Protein AF-A0A7C2KH28-F1 (afdb_monomer_lite)

Secondary structure (DSSP, 8-state):
--HHHHHHHHHHHHHHHHHHHHHHH-TTSHHHHHHHHHHHHHHHHHHHHIIIIIHHHHHHHHTT-HHHHHHHHHHHHHHHHHHHHHHHHHHHHTT--S---

pLDDT: mean 90.71, std 11.01, range [43.69, 97.56]

Foldseek 3Di:
DDPLVVVLVVLVVVLVVLLVVLVVCDCLDPVSLVSLVVSVVSVVVSVVCCVPPPVPVQVVVCPPPVVSVVVSVVVVVVCVVVNVVSVVVNVCPNPSHDDPD

Structure (mmCIF, N/CA/C/O backbone):
data_AF-A0A7C2KH28-F1
#
_entry.id   AF-A0A7C2KH28-F1
#
loop_
_atom_site.group_PDB
_atom_site.id
_atom_site.type_symbol
_atom_site.label_atom_id
_atom_site.label_alt_id
_atom_site.label_comp_id
_atom_site.label_asym_id
_atom_site.label_entity_id
_atom_site.label_seq_id
_atom_site.pdbx_PDB_ins_code
_atom_site.Cartn_x
_atom_site.Cartn_y
_atom_site.Cartn_z
_atom_site.occupancy
_atom_site.B_iso_or_equiv
_atom_site.auth_seq_id
_atom_site.auth_comp_id
_atom_site.auth_asym_id
_atom_site.auth_atom_id
_atom_site.pdbx_PDB_model_num
ATOM 1 N N . MET A 1 1 ? 15.941 12.244 -4.152 1.00 63.81 1 MET A N 1
ATOM 2 C CA . MET A 1 1 ? 14.812 11.288 -4.181 1.00 63.81 1 MET A CA 1
ATOM 3 C C . MET A 1 1 ? 13.626 12.004 -4.815 1.00 63.81 1 MET A C 1
ATOM 5 O O . MET A 1 1 ? 13.522 13.207 -4.598 1.00 63.81 1 MET A O 1
ATOM 9 N N . SER A 1 2 ? 12.829 11.350 -5.666 1.00 89.00 2 SER A N 1
ATOM 10 C CA . SER A 1 2 ? 11.725 12.030 -6.366 1.00 89.00 2 SER A CA 1
ATOM 11 C C . SER A 1 2 ? 10.602 12.416 -5.397 1.00 89.00 2 SER A C 1
ATOM 13 O O . SER A 1 2 ? 10.487 11.843 -4.312 1.00 89.00 2 SER A O 1
ATOM 15 N N . ALA A 1 3 ? 9.776 13.389 -5.790 1.00 94.88 3 ALA A N 1
ATOM 16 C CA . ALA A 1 3 ? 8.619 13.809 -5.000 1.00 94.88 3 ALA A CA 1
ATOM 17 C C . ALA A 1 3 ? 7.654 12.639 -4.729 1.00 94.88 3 ALA A C 1
ATOM 19 O O . ALA A 1 3 ? 7.207 12.487 -3.597 1.00 94.88 3 ALA A O 1
ATOM 20 N N . LEU A 1 4 ? 7.432 11.775 -5.729 1.00 94.81 4 LEU A N 1
ATOM 21 C CA . LEU A 1 4 ? 6.629 10.554 -5.602 1.00 94.81 4 LEU A CA 1
ATOM 22 C C . LEU A 1 4 ? 7.172 9.623 -4.509 1.00 94.81 4 LEU A C 1
ATOM 24 O O . LEU A 1 4 ? 6.449 9.273 -3.587 1.00 94.81 4 LEU A O 1
ATOM 28 N N . ILE A 1 5 ? 8.467 9.288 -4.542 1.00 95.38 5 ILE A N 1
ATOM 29 C CA . ILE A 1 5 ? 9.057 8.383 -3.541 1.00 95.38 5 ILE A CA 1
ATOM 30 C C . ILE A 1 5 ? 8.987 8.981 -2.132 1.00 95.38 5 ILE A C 1
ATOM 32 O O . ILE A 1 5 ? 8.786 8.257 -1.160 1.00 95.38 5 ILE A O 1
ATOM 36 N N . ASN A 1 6 ? 9.155 10.299 -1.995 1.00 97.12 6 ASN A N 1
ATOM 37 C CA . ASN A 1 6 ? 8.998 10.948 -0.696 1.00 97.12 6 ASN A CA 1
ATOM 38 C C . ASN A 1 6 ? 7.552 10.852 -0.195 1.00 97.12 6 ASN A C 1
ATOM 40 O O . ASN A 1 6 ? 7.363 10.574 0.984 1.00 97.12 6 ASN A O 1
ATOM 44 N N . LYS A 1 7 ? 6.561 11.042 -1.073 1.00 96.75 7 LYS A N 1
ATOM 45 C CA . LYS A 1 7 ? 5.137 10.907 -0.745 1.00 96.75 7 LYS A CA 1
ATOM 46 C C . LYS A 1 7 ? 4.805 9.492 -0.263 1.00 96.75 7 LYS A C 1
ATOM 48 O O . LYS A 1 7 ? 4.366 9.347 0.872 1.00 96.75 7 LYS A O 1
ATOM 53 N N . LEU A 1 8 ? 5.139 8.470 -1.053 1.00 96.62 8 LEU A N 1
ATOM 54 C CA . LEU A 1 8 ? 4.892 7.061 -0.713 1.00 96.62 8 LEU A CA 1
ATOM 55 C C . LEU A 1 8 ? 5.536 6.671 0.631 1.00 96.62 8 LEU A C 1
ATOM 57 O O . LEU A 1 8 ? 4.934 5.989 1.454 1.00 96.62 8 LEU A O 1
ATOM 61 N N . LYS A 1 9 ? 6.738 7.185 0.926 1.00 96.50 9 LYS A N 1
ATOM 62 C CA . LYS A 1 9 ? 7.387 6.973 2.232 1.00 96.50 9 LYS A CA 1
ATOM 63 C C . LYS A 1 9 ? 6.677 7.666 3.395 1.00 96.50 9 LYS A C 1
ATOM 65 O O . LYS A 1 9 ? 6.697 7.141 4.504 1.00 96.50 9 LYS A O 1
ATOM 70 N N . GLN A 1 10 ? 6.099 8.847 3.184 1.00 97.06 10 GLN A N 1
ATOM 71 C CA . GLN A 1 10 ? 5.299 9.504 4.223 1.00 97.06 10 GLN A CA 1
ATOM 72 C C . GLN A 1 10 ? 3.992 8.748 4.478 1.00 97.06 10 GLN A C 1
ATOM 74 O O . GLN A 1 10 ? 3.565 8.643 5.623 1.00 97.06 10 GLN A O 1
ATOM 79 N N . GLU A 1 11 ? 3.395 8.163 3.442 1.00 96.81 11 GLU A N 1
ATOM 80 C CA . GLU A 1 11 ? 2.222 7.298 3.594 1.00 96.81 11 GLU A CA 1
ATOM 81 C C . GLU A 1 11 ? 2.538 6.041 4.400 1.00 96.81 11 GLU A C 1
ATOM 83 O O . GLU A 1 11 ? 1.751 5.678 5.270 1.00 96.81 11 GLU A O 1
ATOM 88 N N . HIS A 1 12 ? 3.712 5.428 4.198 1.00 96.00 12 HIS A N 1
ATOM 89 C CA . HIS A 1 12 ? 4.173 4.320 5.046 1.00 96.00 12 HIS A CA 1
ATOM 90 C C . HIS A 1 12 ? 4.229 4.723 6.518 1.00 96.00 12 HIS A C 1
ATOM 92 O O . HIS A 1 12 ? 3.702 4.008 7.366 1.00 96.00 12 HIS A O 1
ATOM 98 N N . ILE A 1 13 ? 4.832 5.876 6.824 1.00 97.31 13 ILE A N 1
ATOM 99 C CA . ILE A 1 13 ? 4.905 6.395 8.198 1.00 97.31 13 ILE A CA 1
ATOM 100 C C . ILE A 1 13 ? 3.495 6.549 8.772 1.00 97.31 13 ILE A C 1
ATOM 102 O O . ILE A 1 13 ? 3.209 6.018 9.843 1.00 97.31 13 ILE A O 1
ATOM 106 N N . HIS A 1 14 ? 2.594 7.189 8.026 1.00 96.81 14 HIS A N 1
ATOM 107 C CA . HIS A 1 14 ? 1.223 7.404 8.473 1.00 96.81 14 HIS A CA 1
ATOM 108 C C . HIS A 1 14 ? 0.451 6.093 8.697 1.00 96.81 14 HIS A C 1
ATOM 110 O O . HIS A 1 14 ? -0.318 5.967 9.655 1.00 96.81 14 HIS A O 1
ATOM 116 N N . LEU A 1 15 ? 0.666 5.096 7.836 1.00 95.81 15 LEU A N 1
ATOM 117 C CA . LEU A 1 15 ? 0.075 3.767 7.962 1.00 95.81 15 LEU A CA 1
ATOM 118 C C . LEU A 1 15 ? 0.550 3.078 9.248 1.00 95.81 15 LEU A C 1
ATOM 120 O O . LEU A 1 15 ? -0.281 2.561 9.998 1.00 95.81 15 LEU A O 1
ATOM 124 N N . PHE A 1 16 ? 1.856 3.106 9.536 1.00 95.69 16 PHE A N 1
ATOM 125 C CA . PHE A 1 16 ? 2.414 2.510 10.754 1.00 95.69 16 PHE A CA 1
ATOM 126 C C . PHE A 1 16 ? 1.935 3.215 12.023 1.00 95.69 16 PHE A C 1
ATOM 128 O O . PHE A 1 16 ? 1.492 2.542 12.951 1.00 95.69 16 PHE A O 1
ATOM 135 N N . GLU A 1 17 ? 1.932 4.549 12.046 1.00 97.56 17 GLU A N 1
ATOM 136 C CA . GLU A 1 17 ? 1.402 5.326 13.175 1.00 97.56 17 GLU A CA 1
ATOM 137 C C . GLU A 1 17 ? -0.067 4.976 13.452 1.00 97.56 17 GLU A C 1
ATOM 139 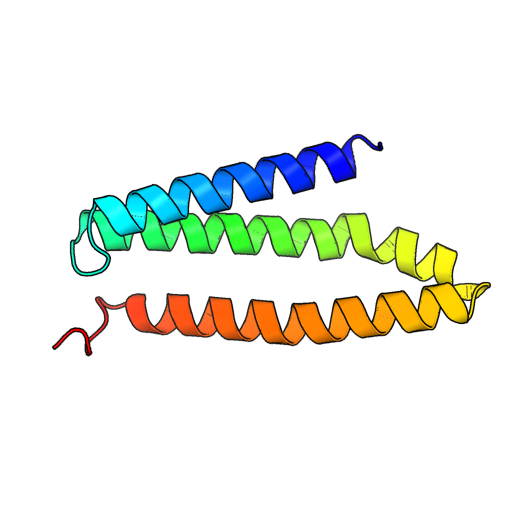O O . GLU A 1 17 ? -0.471 4.755 14.594 1.00 97.56 17 GLU A O 1
ATOM 144 N N . THR A 1 18 ? -0.869 4.838 12.394 1.00 95.62 18 THR A N 1
ATOM 145 C CA . THR A 1 18 ? -2.283 4.467 12.515 1.00 95.62 18 THR A CA 1
ATOM 146 C C . THR A 1 18 ? -2.456 3.033 13.039 1.00 95.62 18 THR A C 1
ATOM 148 O O . THR A 1 18 ? -3.358 2.770 13.838 1.00 95.62 18 THR A O 1
ATOM 151 N N . LEU A 1 19 ? -1.595 2.092 12.637 1.00 95.06 19 LEU A N 1
ATOM 152 C CA . LEU A 1 19 ? -1.589 0.728 13.182 1.00 95.06 19 LEU A CA 1
ATOM 153 C C . LEU A 1 19 ? -1.183 0.690 14.661 1.00 95.06 19 LEU A C 1
ATOM 155 O O . LEU A 1 19 ? -1.777 -0.065 15.437 1.00 95.06 19 LEU A O 1
ATOM 159 N N . ASP A 1 20 ? -0.219 1.511 15.073 1.00 97.50 20 ASP A N 1
ATOM 160 C CA . ASP A 1 20 ? 0.175 1.630 16.479 1.00 97.50 20 ASP A CA 1
ATOM 161 C C . ASP A 1 20 ? -0.979 2.160 17.341 1.00 97.50 20 ASP A C 1
ATOM 163 O O . ASP A 1 20 ? -1.214 1.662 18.447 1.00 97.50 20 ASP A O 1
ATOM 167 N N . GLU A 1 21 ? -1.781 3.088 16.815 1.00 96.75 21 GLU A N 1
ATOM 168 C CA . GLU A 1 21 ? -3.014 3.536 17.468 1.00 96.75 21 GLU A CA 1
ATOM 169 C C . GLU A 1 21 ? -4.048 2.408 17.596 1.00 96.75 21 GLU A C 1
ATOM 171 O O . GLU A 1 21 ? -4.643 2.246 18.663 1.00 96.75 21 GLU A O 1
ATOM 176 N N . VAL A 1 22 ? -4.246 1.584 16.556 1.00 94.69 22 VAL A N 1
ATOM 177 C CA . VAL A 1 22 ? -5.127 0.398 16.631 1.00 94.69 22 VAL A CA 1
ATOM 178 C C . VAL A 1 22 ? -4.664 -0.541 17.743 1.00 94.69 22 VAL A C 1
ATOM 180 O O . VAL A 1 22 ? -5.480 -1.023 18.534 1.00 94.69 22 VAL A O 1
ATOM 183 N N . LYS A 1 23 ? -3.353 -0.780 17.839 1.00 94.31 23 LYS A N 1
ATOM 184 C CA . LYS A 1 23 ? -2.762 -1.627 18.878 1.00 94.31 23 LYS A CA 1
ATOM 185 C C . LYS A 1 23 ? -2.975 -1.043 20.274 1.00 94.31 23 LYS A C 1
ATOM 187 O O . LYS A 1 23 ? -3.331 -1.787 21.184 1.00 94.31 23 LYS A O 1
ATOM 192 N N . ALA A 1 24 ? -2.803 0.268 20.439 1.00 96.69 24 ALA A N 1
ATOM 193 C CA . ALA A 1 24 ? -3.012 0.958 21.710 1.00 96.69 24 ALA A CA 1
ATOM 194 C C . ALA A 1 24 ? -4.488 0.968 22.147 1.00 96.69 24 ALA A C 1
ATOM 196 O O . ALA A 1 24 ? -4.783 0.811 23.331 1.00 96.69 24 ALA A O 1
ATOM 197 N N . LEU A 1 25 ? -5.418 1.126 21.201 1.00 95.12 25 LEU A N 1
ATOM 198 C CA . LEU A 1 25 ? -6.863 1.080 21.450 1.00 95.12 25 LEU A CA 1
ATOM 199 C C . LEU A 1 25 ? -7.377 -0.348 21.691 1.00 95.12 25 LEU A C 1
ATOM 201 O O . LEU A 1 25 ? -8.431 -0.530 22.300 1.00 95.12 25 LEU A O 1
ATOM 205 N N . GLY A 1 26 ? -6.644 -1.352 21.211 1.00 91.94 26 GLY A N 1
ATOM 206 C CA . GLY A 1 26 ? -7.059 -2.746 21.190 1.00 91.94 26 GLY A CA 1
ATOM 207 C C . GLY A 1 26 ? -7.979 -3.033 20.004 1.00 91.94 26 GLY A C 1
ATOM 208 O O . GLY A 1 26 ? -9.031 -2.411 19.843 1.00 91.94 26 GLY A O 1
ATOM 209 N N . ILE A 1 27 ? -7.599 -4.022 19.195 1.00 86.56 27 ILE A N 1
ATOM 210 C CA . ILE A 1 27 ? -8.274 -4.390 17.940 1.00 86.56 27 ILE A CA 1
ATOM 211 C C . ILE A 1 27 ? -9.714 -4.904 18.127 1.00 86.56 27 ILE A C 1
ATOM 213 O O . ILE A 1 27 ? -10.526 -4.822 17.212 1.00 86.56 27 ILE A O 1
ATOM 217 N N . SER A 1 28 ? -10.053 -5.411 19.313 1.00 85.81 28 SER A N 1
ATOM 218 C CA . SER A 1 28 ? -11.403 -5.858 19.682 1.00 85.81 28 SER A CA 1
ATOM 219 C C . SER A 1 28 ? -12.295 -4.729 20.211 1.00 85.81 28 SER A C 1
ATOM 221 O O . SER A 1 28 ? -13.489 -4.931 20.420 1.00 85.81 28 SER A O 1
ATOM 223 N N . SER A 1 29 ? -11.751 -3.527 20.430 1.00 90.19 29 SER A N 1
ATOM 224 C CA . SER A 1 29 ? -12.557 -2.370 20.818 1.00 90.19 29 SER A CA 1
ATOM 225 C C . SER A 1 29 ? -13.225 -1.740 19.595 1.00 90.19 29 SER A C 1
ATOM 227 O O . SER A 1 29 ? -12.646 -1.698 18.512 1.00 90.19 29 SER A O 1
ATOM 229 N N . LYS A 1 30 ? -14.415 -1.151 19.776 1.00 89.50 30 LYS A N 1
ATOM 230 C CA . LYS A 1 30 ? -15.108 -0.422 18.700 1.00 89.50 30 LYS A CA 1
ATOM 231 C C . LYS A 1 30 ? -14.226 0.668 18.073 1.00 89.50 30 LYS A C 1
ATOM 233 O O . LYS A 1 30 ? -14.154 0.775 16.856 1.00 89.50 30 LYS A O 1
ATOM 238 N N . LYS A 1 31 ? -13.511 1.439 18.902 1.00 91.88 31 LYS A N 1
ATOM 239 C CA . LYS A 1 31 ? -12.587 2.487 18.432 1.00 91.88 31 LYS A CA 1
ATOM 240 C C . LYS A 1 31 ? -11.392 1.904 17.675 1.00 91.88 31 LYS A C 1
ATOM 242 O O . LYS A 1 31 ? -10.973 2.475 16.676 1.00 91.88 31 LYS A O 1
ATOM 247 N N . GLY A 1 32 ? -10.856 0.774 18.136 1.00 92.56 32 GLY A N 1
ATOM 248 C CA . GLY A 1 32 ? -9.789 0.054 17.446 1.00 92.56 32 GLY A CA 1
ATOM 249 C C . GLY A 1 32 ? -10.238 -0.468 16.083 1.00 92.56 32 GLY A C 1
ATOM 250 O O . GLY A 1 32 ? -9.505 -0.309 15.115 1.00 92.56 32 GLY A O 1
ATOM 251 N N . GLN A 1 33 ? -11.459 -1.001 15.975 1.00 90.19 33 GLN A N 1
ATOM 252 C CA . GLN A 1 33 ? -12.049 -1.452 14.708 1.00 90.19 33 GLN A CA 1
ATOM 253 C C . GLN A 1 33 ? -12.311 -0.293 13.740 1.00 90.19 33 GLN A C 1
ATOM 255 O O . GLN A 1 33 ? -11.927 -0.368 12.576 1.00 90.19 33 GLN A O 1
ATOM 260 N N . GLU A 1 34 ? -12.891 0.813 14.218 1.00 91.12 34 GLU A N 1
ATOM 261 C CA . GLU A 1 34 ? -13.060 2.039 13.423 1.00 91.12 34 GLU A CA 1
ATOM 262 C C . GLU A 1 34 ? -11.709 2.543 12.892 1.00 91.12 34 GLU A C 1
ATOM 264 O O . GLU A 1 34 ? -11.580 2.885 11.713 1.00 91.12 34 GLU A O 1
ATOM 269 N N . ARG A 1 35 ? -10.668 2.531 13.737 1.00 94.50 35 ARG A N 1
ATOM 270 C CA . ARG A 1 35 ? -9.325 2.941 13.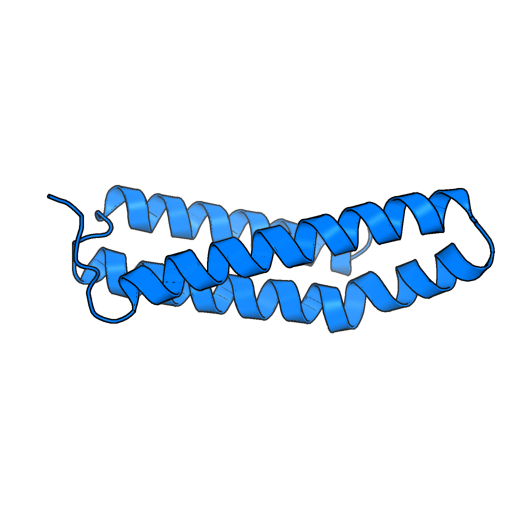323 1.00 94.50 35 ARG A CA 1
ATOM 271 C C . ARG A 1 35 ? -8.692 1.947 12.353 1.00 94.50 35 ARG A C 1
ATOM 273 O O . ARG A 1 35 ? -8.083 2.372 11.374 1.00 94.50 35 ARG A O 1
ATOM 280 N N . LEU A 1 36 ? -8.908 0.651 12.545 1.00 93.19 36 LEU A N 1
ATOM 281 C CA . LEU A 1 36 ? -8.433 -0.399 11.649 1.00 93.19 36 LEU A CA 1
ATOM 282 C C . LEU A 1 36 ? -9.039 -0.272 10.242 1.00 93.19 36 LEU A C 1
ATOM 284 O O . LEU A 1 36 ? -8.322 -0.410 9.254 1.00 93.19 36 LEU A O 1
ATOM 288 N N . LEU A 1 37 ? -10.325 0.076 10.132 1.00 91.19 37 LEU A N 1
ATOM 289 C CA . LEU A 1 37 ? -10.955 0.378 8.842 1.00 91.19 37 LEU A CA 1
ATOM 290 C C . LEU A 1 37 ? -10.307 1.589 8.158 1.00 91.19 37 LEU A C 1
ATOM 292 O O . LEU A 1 37 ? -10.149 1.596 6.937 1.00 91.19 37 LEU A O 1
ATOM 296 N N . SER A 1 38 ? -9.872 2.595 8.925 1.00 93.12 38 SER A N 1
ATOM 297 C CA . SER A 1 38 ? -9.121 3.715 8.346 1.00 93.12 38 SER A CA 1
ATOM 298 C C . SER A 1 38 ? -7.747 3.286 7.817 1.00 93.12 38 SER A C 1
ATOM 300 O O . SER A 1 38 ? -7.370 3.729 6.735 1.00 93.12 38 SER A O 1
ATOM 302 N N . VAL A 1 39 ? -7.050 2.355 8.491 1.00 95.06 39 VAL A N 1
ATOM 303 C CA . VAL A 1 39 ? -5.804 1.757 7.971 1.00 95.06 39 VAL A CA 1
ATOM 304 C C . VAL A 1 39 ? -6.057 1.050 6.641 1.00 95.06 39 VAL A C 1
ATOM 306 O O . VAL A 1 39 ? -5.288 1.252 5.705 1.00 95.06 39 VAL A O 1
ATOM 309 N N . LYS A 1 40 ? -7.145 0.268 6.523 1.00 93.94 40 LYS A N 1
ATOM 310 C CA . LYS A 1 40 ? -7.510 -0.404 5.261 1.00 93.94 40 LYS A CA 1
ATOM 311 C C . LYS A 1 40 ? -7.602 0.601 4.113 1.00 93.94 40 LYS A C 1
ATOM 313 O O . LYS A 1 40 ? -7.037 0.371 3.049 1.00 93.94 40 LYS A O 1
ATOM 318 N N . ASN A 1 41 ? -8.285 1.722 4.335 1.00 93.25 41 ASN A N 1
ATOM 319 C CA . ASN A 1 41 ? -8.439 2.757 3.314 1.00 93.25 41 ASN A CA 1
ATOM 320 C C . ASN A 1 41 ? -7.102 3.410 2.942 1.00 93.25 41 ASN A C 1
ATOM 322 O O . ASN A 1 41 ? -6.849 3.612 1.758 1.00 93.25 41 ASN A O 1
ATOM 326 N N . ILE A 1 42 ? -6.242 3.702 3.925 1.00 94.75 42 ILE A N 1
ATOM 327 C CA . ILE A 1 42 ? -4.901 4.256 3.677 1.00 94.75 42 ILE A CA 1
ATOM 328 C C . ILE A 1 42 ? -4.075 3.281 2.830 1.00 94.75 42 ILE A C 1
ATOM 330 O O . ILE A 1 42 ? -3.495 3.695 1.832 1.00 94.75 42 ILE A O 1
ATOM 334 N N . LEU A 1 43 ? -4.071 1.989 3.178 1.00 95.50 43 LEU A N 1
ATOM 335 C CA . LEU A 1 43 ? -3.353 0.964 2.419 1.00 95.50 43 LEU A CA 1
ATOM 336 C C . LEU A 1 43 ? -3.865 0.852 0.977 1.00 95.50 43 LEU A C 1
ATOM 338 O O . LEU A 1 43 ? -3.065 0.782 0.054 1.00 95.50 43 LEU A O 1
ATOM 342 N N . LEU A 1 44 ? -5.185 0.844 0.771 1.00 94.81 44 LEU A N 1
ATOM 343 C CA . LEU A 1 44 ? -5.768 0.749 -0.571 1.00 94.81 44 LEU A CA 1
ATOM 344 C C . LEU A 1 44 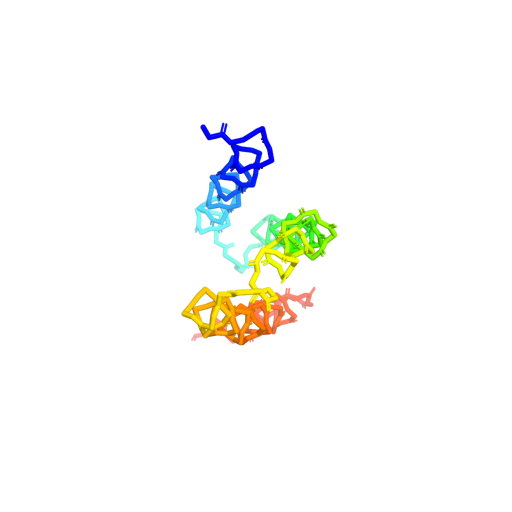? -5.407 1.948 -1.452 1.00 94.81 44 LEU A C 1
ATOM 346 O O . LEU A 1 44 ? -5.139 1.773 -2.637 1.00 94.81 44 LEU A O 1
ATOM 350 N N . ILE A 1 45 ? -5.401 3.155 -0.880 1.00 95.50 45 ILE A N 1
ATOM 351 C CA . ILE A 1 45 ? -4.960 4.361 -1.589 1.00 95.50 45 ILE A CA 1
ATOM 352 C C . ILE A 1 45 ? -3.480 4.233 -1.943 1.00 95.50 45 ILE A C 1
ATOM 354 O O . ILE A 1 45 ? -3.126 4.421 -3.099 1.00 95.50 45 ILE A O 1
ATOM 358 N N . HIS A 1 46 ? -2.646 3.848 -0.978 1.00 96.06 46 HIS A N 1
ATOM 359 C CA . HIS A 1 46 ? -1.212 3.683 -1.176 1.00 96.06 46 HIS A CA 1
ATOM 360 C C . HIS A 1 46 ? -0.878 2.695 -2.307 1.00 96.06 46 HIS A C 1
ATOM 362 O O . HIS A 1 46 ? -0.170 3.053 -3.242 1.00 96.06 46 HIS A O 1
ATOM 368 N N . LEU A 1 47 ? -1.452 1.486 -2.271 1.00 94.88 47 LEU A N 1
ATOM 369 C CA . LEU A 1 47 ? -1.247 0.470 -3.313 1.00 94.88 47 LEU A CA 1
ATOM 370 C C . LEU A 1 47 ? -1.686 0.979 -4.689 1.00 94.88 47 LEU A C 1
ATOM 372 O O . LEU A 1 47 ? -0.987 0.795 -5.680 1.00 94.88 47 LEU A O 1
ATOM 376 N N . LYS A 1 48 ? -2.822 1.685 -4.744 1.00 95.44 48 LYS A N 1
ATOM 377 C CA . LYS A 1 48 ? -3.305 2.277 -5.989 1.00 95.44 48 LYS A CA 1
ATOM 378 C C . LYS A 1 48 ? -2.322 3.304 -6.563 1.00 95.44 48 LYS A C 1
ATOM 380 O O . LYS A 1 48 ? -2.178 3.388 -7.778 1.00 95.44 48 LYS A O 1
ATOM 385 N N . GLU A 1 49 ? -1.675 4.099 -5.720 1.00 96.38 49 GLU A N 1
ATOM 386 C CA . GLU A 1 49 ? -0.671 5.057 -6.184 1.00 96.38 49 GLU A CA 1
ATOM 387 C C . GLU A 1 49 ? 0.610 4.373 -6.667 1.00 96.38 49 GLU A C 1
ATOM 389 O O . GLU A 1 49 ? 1.234 4.835 -7.623 1.00 96.38 49 GLU A O 1
ATOM 394 N N . GLU A 1 50 ? 0.999 3.253 -6.058 1.00 95.12 50 GLU A N 1
ATOM 395 C CA . GLU A 1 50 ? 2.104 2.442 -6.570 1.00 95.12 50 GLU A CA 1
ATOM 396 C C . GLU A 1 50 ? 1.780 1.880 -7.967 1.00 95.12 50 GLU A C 1
ATOM 398 O O . GLU A 1 50 ? 2.592 2.027 -8.888 1.00 95.12 50 GLU A O 1
ATOM 403 N N . ASP A 1 51 ? 0.573 1.337 -8.151 1.00 94.81 51 ASP A N 1
ATOM 404 C CA . ASP A 1 51 ? 0.065 0.821 -9.431 1.00 94.81 51 ASP A CA 1
ATOM 405 C C . ASP A 1 51 ? -0.011 1.895 -10.523 1.00 94.81 51 ASP A C 1
ATOM 407 O O . ASP A 1 51 ? 0.408 1.662 -11.661 1.00 94.81 51 ASP A O 1
ATOM 411 N N . ASP A 1 52 ? -0.536 3.075 -10.188 1.00 96.44 52 ASP A N 1
ATOM 412 C CA . ASP A 1 52 ? -0.785 4.142 -11.158 1.00 96.44 52 ASP A CA 1
ATOM 413 C C . ASP A 1 52 ? 0.495 4.932 -11.501 1.00 96.44 52 ASP A C 1
ATOM 415 O O . ASP A 1 52 ? 0.694 5.304 -12.661 1.00 96.44 52 ASP A O 1
ATOM 419 N N . ASP A 1 53 ? 1.372 5.188 -10.519 1.00 96.25 53 ASP A N 1
ATOM 420 C CA . ASP A 1 53 ? 2.447 6.182 -10.650 1.00 96.25 53 ASP A CA 1
ATOM 421 C C . ASP A 1 53 ? 3.867 5.618 -10.473 1.00 96.25 53 ASP A C 1
ATOM 423 O O . ASP A 1 53 ? 4.818 6.168 -11.045 1.00 96.25 53 ASP A O 1
ATOM 427 N N . LEU A 1 54 ? 4.058 4.546 -9.691 1.00 94.81 54 LEU A N 1
ATOM 428 C CA . LEU A 1 54 ? 5.392 4.002 -9.399 1.00 94.81 54 LEU A CA 1
ATOM 429 C C . LEU A 1 54 ? 5.799 2.895 -10.373 1.00 94.81 54 LEU A C 1
ATOM 431 O O . LEU A 1 54 ? 6.872 2.972 -10.979 1.00 94.81 54 LEU A O 1
ATOM 435 N N . TYR A 1 55 ? 4.976 1.861 -10.526 1.00 94.25 55 TYR A N 1
ATOM 436 C CA . TYR A 1 55 ? 5.325 0.699 -11.340 1.00 94.25 55 TYR A CA 1
ATOM 437 C C . TYR A 1 55 ? 5.428 0.995 -12.842 1.00 94.25 55 TYR A C 1
ATOM 439 O O . TYR A 1 55 ? 6.378 0.504 -13.458 1.00 94.25 55 TYR A O 1
ATOM 447 N N . PRO A 1 56 ? 4.574 1.830 -13.469 1.00 95.25 56 PRO A N 1
ATOM 448 C CA . PRO A 1 56 ? 4.667 2.089 -14.906 1.00 95.25 56 PRO A CA 1
ATOM 449 C C . PRO A 1 56 ? 6.031 2.631 -15.376 1.00 95.25 56 PRO A C 1
ATOM 451 O O . PRO A 1 56 ? 6.602 2.067 -16.318 1.00 95.25 56 PRO A O 1
ATOM 454 N N . PRO A 1 57 ? 6.627 3.672 -14.753 1.00 94.75 57 PRO A N 1
ATOM 455 C CA . PRO A 1 57 ? 7.960 4.120 -15.150 1.00 94.75 57 PRO A CA 1
ATOM 456 C C . PRO A 1 57 ? 9.060 3.095 -14.833 1.00 94.75 57 PRO A C 1
ATOM 458 O O . PRO A 1 57 ? 10.047 3.040 -15.570 1.00 94.75 57 PRO A O 1
ATOM 461 N N . LEU A 1 58 ? 8.905 2.268 -13.792 1.00 94.25 58 LEU A N 1
ATOM 462 C CA . LEU A 1 58 ? 9.855 1.195 -13.475 1.00 94.25 58 LEU A CA 1
ATOM 463 C C . LEU A 1 58 ? 9.818 0.074 -14.518 1.00 94.25 58 LEU A C 1
ATOM 465 O O . LEU A 1 58 ? 10.875 -0.349 -14.982 1.00 94.25 58 LEU A O 1
ATOM 469 N N . HIS A 1 59 ? 8.627 -0.348 -14.949 1.00 95.44 59 HIS A N 1
ATOM 470 C CA . HIS A 1 59 ? 8.469 -1.316 -16.034 1.00 95.44 59 HIS A CA 1
ATOM 471 C C . HIS A 1 59 ? 9.113 -0.817 -17.319 1.00 95.44 59 HIS A C 1
ATOM 473 O O . HIS A 1 59 ? 9.874 -1.552 -17.943 1.00 95.44 59 HIS A O 1
ATOM 479 N N . LYS A 1 60 ? 8.884 0.454 -17.668 1.00 96.44 60 LYS A N 1
ATOM 480 C CA . LYS A 1 60 ? 9.506 1.072 -18.841 1.00 96.44 60 LYS A CA 1
ATOM 481 C C . LYS A 1 60 ? 11.034 1.077 -18.753 1.00 96.44 60 LYS A C 1
ATOM 483 O O . LYS A 1 60 ? 11.707 0.795 -19.736 1.00 96.44 60 LYS A O 1
ATOM 488 N N . ALA A 1 61 ? 11.595 1.387 -17.584 1.00 94.75 61 ALA A N 1
ATOM 489 C CA . ALA A 1 61 ? 13.043 1.344 -17.378 1.00 94.75 61 ALA A CA 1
ATOM 490 C C . ALA A 1 61 ? 13.607 -0.088 -17.466 1.00 94.75 61 ALA A C 1
ATOM 492 O O . ALA A 1 61 ? 14.734 -0.281 -17.917 1.00 94.75 61 ALA A O 1
ATOM 493 N N . ALA A 1 62 ? 12.819 -1.086 -17.065 1.00 96.94 62 ALA A N 1
ATOM 494 C CA . ALA A 1 62 ? 13.191 -2.495 -17.089 1.00 96.94 62 ALA A CA 1
ATOM 495 C C . ALA A 1 62 ? 13.144 -3.140 -18.488 1.00 96.94 62 ALA A C 1
ATOM 497 O O . ALA A 1 62 ? 13.690 -4.227 -18.665 1.00 96.94 62 ALA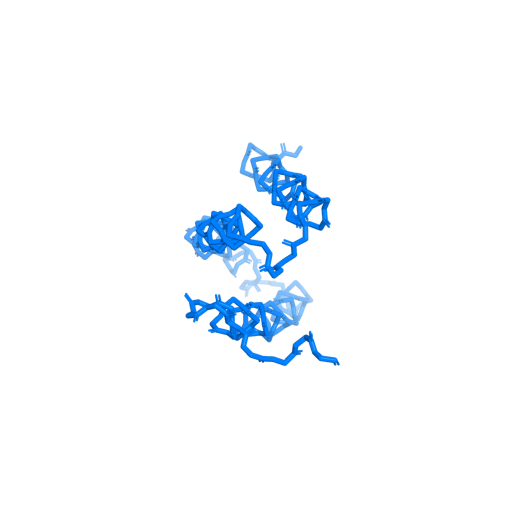 A O 1
ATOM 498 N N . GLU A 1 63 ? 12.533 -2.503 -19.496 1.00 96.50 63 GLU A N 1
ATOM 499 C CA . GLU A 1 63 ? 12.430 -3.056 -20.860 1.00 96.50 63 GLU A CA 1
ATOM 500 C C . GLU A 1 63 ? 13.796 -3.355 -21.497 1.00 96.50 63 GLU A C 1
ATOM 502 O O . GLU A 1 63 ? 13.908 -4.273 -22.308 1.00 96.50 63 GLU A O 1
ATOM 507 N N . SER A 1 64 ? 14.830 -2.595 -21.125 1.00 95.75 64 SER A N 1
ATOM 508 C CA . SER A 1 64 ? 16.194 -2.731 -21.651 1.00 95.75 64 SER A CA 1
ATOM 509 C C . SER A 1 64 ? 17.216 -3.235 -20.626 1.00 95.75 64 SER A C 1
ATOM 511 O O . SER A 1 64 ? 18.411 -3.218 -20.914 1.00 95.75 64 SER A O 1
ATOM 513 N N . ASP A 1 65 ? 16.782 -3.635 -19.429 1.00 97.38 65 ASP A N 1
ATOM 514 C CA . ASP A 1 65 ? 17.656 -4.085 -18.342 1.00 97.38 65 ASP A CA 1
ATOM 515 C C . ASP A 1 65 ? 17.069 -5.341 -17.681 1.00 97.38 65 ASP A C 1
ATOM 517 O O . ASP A 1 65 ? 16.213 -5.269 -16.798 1.00 97.38 65 ASP A O 1
ATOM 521 N N . ASP A 1 66 ? 17.554 -6.512 -18.105 1.00 96.00 66 ASP A N 1
ATOM 522 C CA . ASP A 1 66 ? 17.088 -7.815 -17.614 1.00 96.00 66 ASP A CA 1
ATOM 523 C C . ASP A 1 66 ? 17.293 -7.997 -16.104 1.00 96.00 66 ASP A C 1
ATOM 525 O O . ASP A 1 66 ? 16.511 -8.687 -15.445 1.00 96.00 66 ASP A O 1
ATOM 529 N N . LYS A 1 67 ? 18.325 -7.365 -15.527 1.00 96.44 67 LYS A N 1
ATOM 530 C CA . LYS A 1 67 ? 18.566 -7.423 -14.084 1.00 96.44 67 LYS A CA 1
ATOM 531 C C . LYS A 1 67 ? 17.509 -6.610 -13.347 1.00 96.44 67 LYS A C 1
ATOM 533 O O . LYS A 1 67 ? 16.938 -7.101 -12.373 1.00 96.44 67 LYS A O 1
ATOM 538 N N . LEU A 1 68 ? 17.240 -5.390 -13.813 1.00 95.75 68 LEU A N 1
ATOM 539 C CA . LEU A 1 68 ? 16.184 -4.548 -13.258 1.00 95.75 68 LEU A CA 1
ATOM 540 C C . LEU A 1 68 ? 14.817 -5.218 -13.406 1.00 95.75 68 LEU A C 1
ATOM 542 O O . LEU A 1 68 ? 14.048 -5.230 -12.452 1.00 95.75 68 LEU A O 1
ATOM 546 N N . LYS A 1 69 ? 14.543 -5.837 -14.556 1.00 96.81 69 LYS A N 1
ATOM 547 C CA . LYS A 1 69 ? 13.316 -6.598 -14.805 1.00 96.81 69 LYS A CA 1
ATOM 548 C C . LYS A 1 69 ? 13.144 -7.762 -13.835 1.00 96.81 69 LYS A C 1
ATOM 550 O O . LYS A 1 69 ? 12.072 -7.916 -13.261 1.00 96.81 69 LYS A O 1
ATOM 555 N N . GLY A 1 70 ? 14.196 -8.554 -13.624 1.00 96.62 70 GLY A N 1
ATOM 556 C CA . GLY A 1 70 ? 14.171 -9.661 -12.668 1.00 96.62 70 GLY A CA 1
ATOM 557 C C . GLY A 1 70 ? 13.909 -9.192 -11.236 1.00 96.62 70 GLY A C 1
ATOM 558 O O . GLY A 1 70 ? 13.095 -9.789 -10.538 1.00 96.62 70 GLY A O 1
ATOM 559 N N . MET A 1 71 ? 14.547 -8.094 -10.816 1.00 96.12 71 MET A N 1
ATOM 560 C CA . MET A 1 71 ? 14.278 -7.485 -9.511 1.00 96.12 71 MET A CA 1
ATOM 561 C C . MET A 1 71 ? 12.838 -6.974 -9.416 1.00 96.12 71 MET A C 1
ATOM 563 O O . MET A 1 71 ? 12.152 -7.290 -8.454 1.00 96.12 71 MET A O 1
ATOM 567 N N . LEU A 1 72 ? 12.369 -6.215 -10.407 1.00 95.56 72 LEU A N 1
ATOM 568 C CA . LEU A 1 72 ? 11.031 -5.628 -10.404 1.00 95.56 72 LEU A CA 1
ATOM 569 C C . LEU A 1 72 ? 9.938 -6.697 -10.314 1.00 95.56 72 LEU A C 1
ATOM 571 O O . LEU A 1 72 ? 9.023 -6.546 -9.515 1.00 95.56 72 LEU A O 1
ATOM 575 N N . ASN A 1 73 ? 10.066 -7.787 -11.073 1.00 94.19 73 ASN A N 1
ATOM 576 C CA . ASN A 1 73 ? 9.112 -8.893 -11.019 1.00 94.19 73 ASN A CA 1
ATOM 577 C C . ASN A 1 73 ? 9.063 -9.535 -9.627 1.00 94.19 73 ASN A C 1
ATOM 579 O O . ASN A 1 73 ? 7.977 -9.720 -9.100 1.00 94.19 73 ASN A O 1
ATOM 583 N N . LEU A 1 74 ? 10.221 -9.795 -9.002 1.00 95.25 74 LEU A N 1
ATOM 584 C CA . LEU A 1 74 ? 10.264 -10.342 -7.640 1.00 95.25 74 LEU A CA 1
ATOM 585 C C . LEU A 1 74 ? 9.526 -9.434 -6.646 1.00 95.25 74 LEU A C 1
ATOM 587 O O . LEU A 1 74 ? 8.725 -9.915 -5.855 1.00 95.25 74 LEU A O 1
ATOM 591 N N . PHE A 1 75 ? 9.776 -8.123 -6.708 1.00 92.38 75 PHE A N 1
ATOM 592 C CA . PHE A 1 75 ? 9.117 -7.163 -5.822 1.00 92.38 75 PHE A CA 1
ATOM 593 C C . PHE A 1 75 ? 7.603 -7.091 -6.055 1.00 92.38 75 PHE A C 1
ATOM 595 O O . PHE A 1 75 ? 6.854 -6.966 -5.092 1.00 92.38 75 PHE A O 1
ATOM 602 N N . ILE A 1 76 ? 7.144 -7.153 -7.308 1.00 91.00 76 ILE A N 1
ATOM 603 C CA . ILE A 1 76 ? 5.710 -7.134 -7.630 1.00 91.00 76 ILE A CA 1
ATOM 604 C C . ILE A 1 76 ? 5.029 -8.410 -7.128 1.00 91.00 76 ILE A C 1
ATOM 606 O O . ILE A 1 76 ? 3.993 -8.312 -6.475 1.00 91.00 76 ILE A O 1
ATOM 610 N N . ASP A 1 77 ? 5.633 -9.578 -7.360 1.00 92.56 77 ASP A N 1
ATOM 611 C CA . ASP A 1 77 ? 5.096 -10.865 -6.903 1.00 92.56 77 ASP A CA 1
ATOM 612 C C . ASP A 1 77 ? 4.971 -10.894 -5.365 1.00 92.56 77 ASP A C 1
ATOM 614 O O . ASP A 1 77 ? 3.936 -11.284 -4.819 1.00 92.56 77 ASP A O 1
ATOM 618 N N . GLU A 1 78 ? 5.995 -10.415 -4.646 1.00 94.44 78 GLU A N 1
ATOM 619 C CA . GLU A 1 78 ? 5.954 -10.281 -3.183 1.00 94.44 78 GLU A CA 1
ATOM 620 C C . GLU A 1 78 ? 4.862 -9.300 -2.727 1.00 94.44 78 GLU A C 1
ATOM 622 O O . GLU A 1 78 ? 4.149 -9.567 -1.756 1.00 94.44 78 GLU A O 1
ATOM 627 N N . MET A 1 79 ? 4.695 -8.172 -3.423 1.00 91.19 79 MET A N 1
ATOM 628 C CA . MET A 1 79 ? 3.678 -7.175 -3.081 1.00 91.19 79 MET A CA 1
ATOM 629 C C . MET A 1 79 ? 2.252 -7.665 -3.341 1.00 91.19 79 MET A C 1
ATOM 631 O O . MET A 1 79 ? 1.357 -7.346 -2.553 1.00 91.19 79 MET A O 1
ATOM 635 N N . GLU A 1 80 ? 2.018 -8.480 -4.371 1.00 90.94 80 GLU A N 1
ATOM 636 C CA . GLU A 1 80 ? 0.722 -9.130 -4.600 1.00 90.94 80 GLU A CA 1
ATOM 637 C C . GLU A 1 80 ? 0.370 -10.075 -3.436 1.00 90.94 80 GLU A C 1
ATOM 639 O O . GLU A 1 80 ? -0.741 -10.027 -2.896 1.00 90.94 80 GLU A O 1
ATOM 644 N N . GLU A 1 81 ? 1.331 -10.878 -2.968 1.00 94.25 81 GLU A N 1
ATOM 64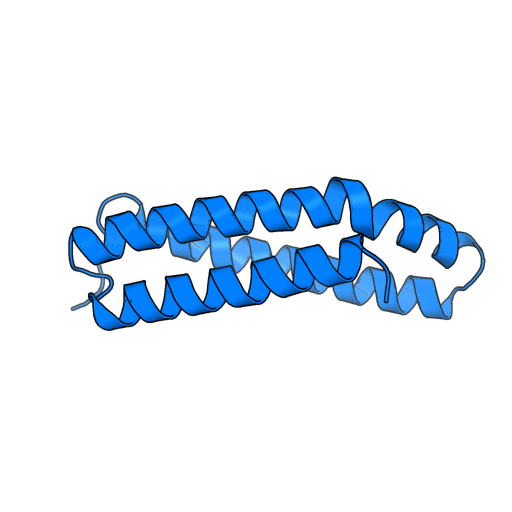5 C CA . GLU A 1 81 ? 1.121 -11.767 -1.821 1.00 94.25 81 GLU A CA 1
ATOM 646 C C . GLU A 1 81 ? 0.860 -10.977 -0.527 1.00 94.25 81 GLU A C 1
ATOM 648 O O . GLU A 1 81 ? -0.114 -11.240 0.190 1.00 94.25 81 GLU A O 1
ATOM 653 N N . ILE A 1 82 ? 1.704 -9.983 -0.231 1.00 92.06 82 ILE A N 1
ATOM 654 C CA . ILE A 1 82 ? 1.618 -9.162 0.984 1.00 92.06 82 ILE A CA 1
ATOM 655 C C . ILE A 1 82 ? 0.306 -8.377 1.022 1.00 92.06 82 ILE A C 1
ATOM 657 O O . ILE A 1 82 ? -0.389 -8.391 2.043 1.00 92.06 82 ILE A O 1
ATOM 661 N N . SER A 1 83 ? -0.063 -7.718 -0.078 1.00 91.44 83 SER A N 1
ATOM 662 C CA . SER A 1 83 ? -1.322 -6.973 -0.165 1.00 91.44 83 SER A CA 1
ATOM 663 C C . SER A 1 83 ? -2.526 -7.907 -0.019 1.00 91.44 83 SER A C 1
ATOM 665 O O . SER A 1 83 ? -3.446 -7.606 0.746 1.00 91.44 83 SER A O 1
ATOM 667 N N . GLY A 1 84 ? -2.487 -9.098 -0.626 1.00 93.44 84 GLY A N 1
ATOM 668 C CA . GLY A 1 84 ? -3.511 -10.126 -0.451 1.00 93.44 84 GLY A CA 1
ATOM 669 C C . GLY A 1 84 ? -3.660 -10.596 1.002 1.00 93.44 84 GLY A C 1
ATOM 670 O O . GLY A 1 84 ? -4.782 -10.739 1.500 1.00 93.44 84 GLY A O 1
ATOM 671 N N . MET A 1 85 ? -2.551 -10.811 1.716 1.00 93.62 85 MET A N 1
ATOM 672 C CA . MET A 1 85 ? -2.568 -11.148 3.146 1.00 93.62 85 MET A CA 1
ATOM 673 C C . MET A 1 85 ? -3.136 -10.012 4.000 1.00 93.62 85 MET A C 1
ATOM 675 O O . MET A 1 85 ? -3.967 -10.260 4.879 1.00 93.62 85 MET A O 1
ATOM 679 N N . ALA A 1 86 ? -2.733 -8.770 3.727 1.00 91.44 86 ALA A N 1
ATOM 680 C CA . ALA A 1 86 ? -3.221 -7.600 4.446 1.00 91.44 86 ALA A CA 1
ATOM 681 C C . ALA A 1 86 ? -4.735 -7.414 4.262 1.00 91.44 86 ALA A C 1
ATOM 683 O O . ALA A 1 86 ? -5.455 -7.219 5.241 1.00 91.44 86 ALA A O 1
ATOM 684 N N . LEU A 1 87 ? -5.250 -7.547 3.036 1.00 90.31 87 LEU A N 1
ATOM 685 C CA . LEU A 1 87 ? -6.686 -7.436 2.765 1.00 90.31 87 LEU A CA 1
ATOM 686 C C . LEU A 1 87 ? -7.493 -8.516 3.489 1.00 90.31 87 LEU A C 1
ATOM 688 O O . LEU A 1 87 ? -8.476 -8.188 4.153 1.00 90.31 87 LEU A O 1
ATOM 692 N N . LYS A 1 88 ? -7.031 -9.774 3.472 1.00 91.56 88 LYS A N 1
ATOM 693 C CA . LYS A 1 88 ? -7.657 -10.863 4.245 1.00 91.56 88 LYS A CA 1
ATOM 694 C C . LYS A 1 88 ? -7.673 -10.575 5.745 1.00 91.56 88 LYS A C 1
ATOM 696 O O . LYS A 1 88 ? -8.650 -10.895 6.4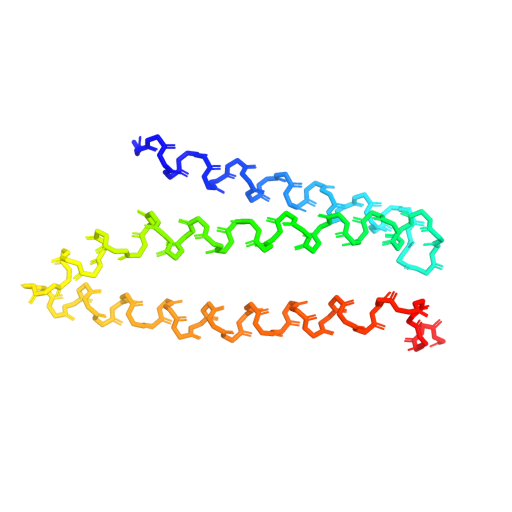21 1.00 91.56 88 LYS A O 1
ATOM 701 N N . PHE A 1 89 ? -6.604 -9.980 6.275 1.00 89.69 89 PHE A N 1
ATOM 702 C CA . PHE A 1 89 ? -6.565 -9.549 7.668 1.00 89.69 89 PHE A CA 1
ATOM 703 C C . PHE A 1 89 ? -7.646 -8.503 7.952 1.00 89.69 89 PHE A C 1
ATOM 705 O O . PHE A 1 89 ? -8.407 -8.676 8.898 1.00 89.69 89 PHE A O 1
ATOM 712 N N . PHE A 1 90 ? -7.781 -7.466 7.124 1.00 88.94 90 PHE A N 1
ATOM 713 C CA . PHE A 1 90 ? -8.843 -6.476 7.315 1.00 88.94 90 PHE A CA 1
ATOM 714 C C . PHE A 1 90 ? -10.244 -7.079 7.192 1.00 88.94 90 PHE A C 1
ATOM 716 O O . PHE A 1 90 ? -11.120 -6.738 7.985 1.00 88.94 90 PHE A O 1
ATOM 723 N N . ASP A 1 91 ? -10.450 -7.999 6.251 1.00 86.25 91 ASP A N 1
ATOM 724 C CA . ASP A 1 91 ? -11.742 -8.657 6.050 1.00 86.25 91 ASP A CA 1
ATOM 725 C C . ASP A 1 91 ? -12.139 -9.521 7.255 1.00 86.25 91 ASP A C 1
ATOM 727 O O . ASP A 1 91 ? -13.304 -9.516 7.648 1.00 86.25 91 ASP A O 1
ATOM 731 N N . LYS A 1 92 ? -11.177 -10.168 7.934 1.00 85.00 92 LYS A N 1
ATOM 732 C CA . LYS A 1 92 ? -11.427 -10.882 9.203 1.00 85.00 92 LYS A CA 1
ATOM 733 C C . LYS A 1 92 ? -12.062 -9.977 10.268 1.00 85.00 92 LYS A C 1
ATOM 735 O O . LYS A 1 92 ? -12.846 -10.457 11.083 1.00 85.00 92 LYS A O 1
ATOM 740 N N . TYR A 1 93 ? -11.716 -8.692 10.288 1.00 79.31 93 TYR A N 1
ATOM 741 C CA . TYR A 1 93 ? -12.173 -7.740 11.305 1.00 79.31 93 TYR A CA 1
ATOM 742 C C . TYR A 1 93 ? -13.288 -6.800 10.823 1.00 79.31 93 TYR A C 1
ATOM 744 O O . TYR A 1 93 ? -13.751 -5.979 11.614 1.00 79.31 93 TYR A O 1
ATOM 752 N N . ALA A 1 94 ? -13.756 -6.932 9.575 1.00 72.75 94 ALA A N 1
ATOM 753 C CA . ALA A 1 94 ? -14.764 -6.048 8.984 1.00 72.75 94 ALA A CA 1
ATOM 754 C C . ALA A 1 94 ? -16.112 -6.071 9.733 1.00 72.75 94 ALA A C 1
ATOM 756 O O . ALA A 1 94 ? -16.728 -5.021 9.904 1.00 72.75 94 ALA A O 1
ATOM 757 N N . ASP A 1 95 ? -16.513 -7.237 10.252 1.00 70.00 95 ASP A N 1
ATOM 758 C CA . ASP A 1 95 ? -17.791 -7.448 10.955 1.00 70.00 95 ASP A CA 1
ATOM 759 C C . ASP A 1 95 ? -17.624 -7.668 12.470 1.00 70.00 95 ASP A C 1
ATOM 761 O O . ASP A 1 95 ? -18.443 -8.310 13.126 1.00 70.00 95 ASP A O 1
ATOM 765 N N . GLY A 1 96 ? -16.535 -7.162 13.053 1.00 62.09 96 GLY A N 1
ATOM 766 C CA . GLY A 1 96 ? -16.291 -7.260 14.495 1.00 62.09 96 GLY A CA 1
ATOM 767 C C . GLY A 1 96 ? -15.455 -8.463 14.946 1.00 62.09 96 GLY A C 1
ATOM 768 O O . GLY A 1 96 ? -15.267 -8.628 16.146 1.00 62.09 96 GLY A O 1
ATOM 769 N N . GLY A 1 97 ? -14.930 -9.254 14.000 1.00 57.78 97 GLY A N 1
ATOM 770 C CA . GLY A 1 97 ? -13.874 -10.262 14.165 1.00 57.78 97 GLY A CA 1
ATOM 771 C C . GLY A 1 97 ? -14.000 -11.205 15.366 1.00 57.78 97 GLY A C 1
ATOM 772 O O . GLY A 1 97 ? -13.449 -10.935 16.430 1.00 57.78 97 GLY A O 1
ATOM 773 N N . SER A 1 98 ? -14.624 -12.369 15.177 1.00 54.53 98 SER A N 1
ATOM 774 C CA . SER A 1 98 ? -14.545 -13.487 16.130 1.00 54.53 98 SER A CA 1
ATOM 775 C C . SER A 1 98 ? -13.173 -14.179 16.069 1.00 54.53 98 SER A C 1
ATOM 777 O O . SER A 1 98 ? -12.647 -14.404 14.974 1.00 54.53 98 SER A O 1
ATOM 779 N N . GLY A 1 99 ? -12.608 -14.556 17.220 1.00 51.75 99 GLY A N 1
ATOM 780 C CA . GLY A 1 99 ? -11.329 -15.277 17.315 1.00 51.75 99 GLY A CA 1
ATOM 781 C C . GLY A 1 99 ? -10.213 -14.501 18.018 1.00 51.75 99 GLY A C 1
ATOM 782 O O . GLY A 1 99 ? -9.057 -14.576 17.594 1.00 51.75 99 GLY A O 1
ATOM 783 N N . LEU A 1 100 ? -10.572 -13.734 19.047 1.00 46.34 100 LEU A N 1
ATOM 784 C CA . LEU A 1 100 ? -9.661 -13.187 20.055 1.00 46.34 100 LEU A CA 1
ATOM 785 C C . LEU A 1 100 ? -10.146 -13.706 21.410 1.00 46.34 100 LEU A C 1
ATOM 787 O O . LEU A 1 100 ? -10.571 -12.941 22.275 1.00 46.34 100 LEU A O 1
ATOM 791 N N . ASP A 1 101 ? -10.142 -15.027 21.506 1.00 43.69 101 ASP A N 1
ATOM 792 C CA . ASP A 1 101 ? -10.464 -15.817 22.683 1.00 43.69 101 ASP A CA 1
ATOM 793 C C . ASP A 1 101 ? -9.146 -16.398 23.208 1.00 43.69 101 ASP A C 1
ATOM 795 O O . ASP A 1 101 ? -8.349 -16.884 22.365 1.00 43.69 101 ASP A O 1
#

Radius of gyration: 16.46 Å; chains: 1; bounding box: 36×30×44 Å

Sequence (101 aa):
MSALINKLKQEHIHLFETLDEVKALGISSKKGQERLLSVKNILLIHLKEEDDDLYPPLHKAAESDDKLKGMLNLFIDEMEEISGMALKFFDKYADGGSGLD